Protein AF-R0MBX3-F1 (afdb_monomer_lite)

Foldseek 3Di:
DDPCPDDPPPCPVPDDPDDPDQPDDLVVLVVVQVVPVVNPDDDSCVSVVVSVVVVVVVVVLVVQLVVQCVVVVHDDRDPVSNVVSD

R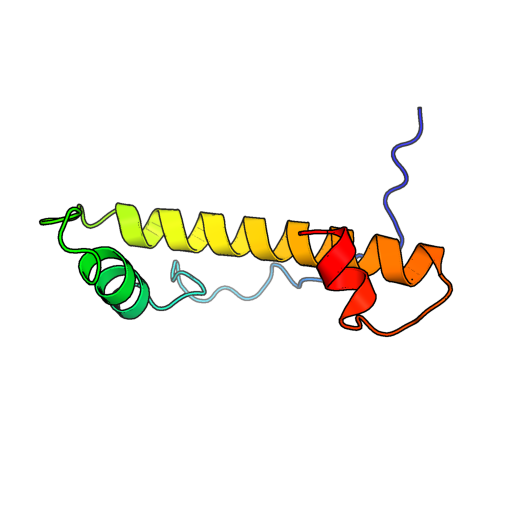adius of gyration: 17.22 Å; chains: 1; bounding box: 43×31×39 Å

Sequence (86 aa):
MSVNKFPFTLKYNVNKKKSKSSVFPVSRLKKILQSNESVGKIGASVPVVASKSIELFLKEFVDKCFEEVKNKGGKKIQNEHIKKVV

Structure (mmCIF, N/CA/C/O backbone):
data_AF-R0MBX3-F1
#
_entry.id   AF-R0MBX3-F1
#
loop_
_atom_site.group_PDB
_atom_site.id
_atom_site.type_symbol
_atom_site.label_atom_id
_atom_site.label_alt_id
_atom_site.label_comp_id
_atom_site.label_asym_id
_atom_site.label_entity_id
_atom_site.label_seq_id
_atom_site.pdbx_PDB_ins_code
_atom_site.Cartn_x
_atom_site.Cartn_y
_atom_site.Cartn_z
_atom_site.occupancy
_atom_site.B_iso_or_equiv
_atom_site.auth_seq_id
_atom_site.auth_comp_id
_atom_site.auth_asym_id
_atom_site.auth_atom_id
_atom_site.pdbx_PDB_model_num
ATOM 1 N N . MET A 1 1 ? -18.655 -23.959 8.923 1.00 34.66 1 MET A N 1
ATOM 2 C CA . MET A 1 1 ? -17.904 -22.787 9.428 1.00 34.66 1 MET A CA 1
ATOM 3 C C . MET A 1 1 ? -18.291 -21.577 8.595 1.00 34.66 1 MET A C 1
ATOM 5 O O . MET A 1 1 ? -17.954 -21.522 7.421 1.00 34.66 1 MET A O 1
ATOM 9 N N . SER A 1 2 ? -19.105 -20.686 9.161 1.00 31.27 2 SER A N 1
ATOM 10 C CA . SER A 1 2 ? -19.645 -19.523 8.454 1.00 31.27 2 SER A CA 1
ATOM 11 C C . SER A 1 2 ? -18.579 -18.430 8.389 1.00 31.27 2 SER A C 1
ATOM 13 O O . SER A 1 2 ? -18.221 -17.852 9.413 1.00 31.27 2 SER A O 1
ATOM 15 N N . VAL A 1 3 ? -18.037 -18.173 7.198 1.00 43.34 3 VAL A N 1
ATOM 16 C CA . VAL A 1 3 ? -17.230 -16.976 6.942 1.00 43.34 3 VAL A CA 1
ATOM 17 C C . VAL A 1 3 ? -18.159 -15.770 7.045 1.00 43.34 3 VAL A C 1
ATOM 19 O O . VAL A 1 3 ? -18.940 -15.494 6.137 1.00 43.34 3 VAL A O 1
ATOM 22 N N . ASN A 1 4 ? -18.124 -15.085 8.188 1.00 37.16 4 ASN A N 1
ATOM 23 C CA . ASN A 1 4 ? -18.878 -13.858 8.419 1.00 37.16 4 ASN A CA 1
ATOM 24 C C . ASN A 1 4 ? -18.466 -12.802 7.386 1.00 37.16 4 ASN A C 1
ATOM 26 O O . ASN A 1 4 ? -17.486 -12.078 7.547 1.00 37.16 4 ASN A O 1
ATOM 30 N N . LYS A 1 5 ? -19.236 -12.720 6.302 1.00 48.78 5 LYS A N 1
ATOM 31 C CA . LYS A 1 5 ? -19.155 -11.661 5.304 1.00 48.78 5 LYS A CA 1
ATOM 32 C C . LYS A 1 5 ? -19.782 -10.414 5.927 1.00 48.78 5 LYS A C 1
ATOM 34 O O . LYS A 1 5 ? -20.998 -10.264 5.954 1.00 48.78 5 LYS A O 1
ATOM 39 N N . PHE A 1 6 ? -18.943 -9.586 6.545 1.00 49.25 6 PHE A N 1
ATOM 40 C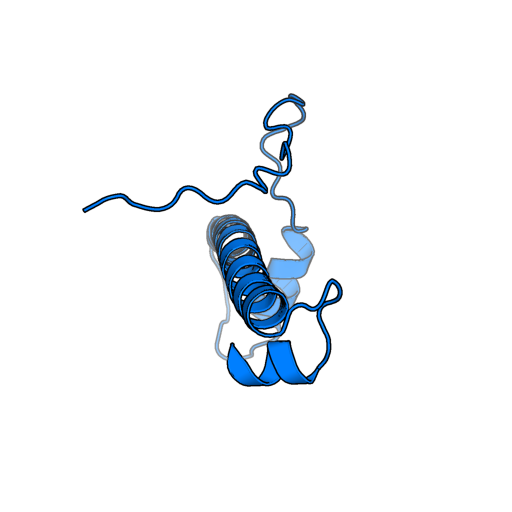 CA . PHE A 1 6 ? -19.364 -8.434 7.339 1.00 49.25 6 PHE A CA 1
ATOM 41 C C . PHE A 1 6 ? -20.110 -7.353 6.519 1.00 49.25 6 PHE A C 1
ATOM 43 O O . PHE A 1 6 ? -19.875 -7.202 5.320 1.00 49.25 6 PHE A O 1
ATOM 50 N N . PRO A 1 7 ? -20.990 -6.562 7.174 1.00 43.72 7 PRO A N 1
ATOM 51 C CA . PRO A 1 7 ? -22.032 -5.745 6.534 1.00 43.72 7 PRO A CA 1
ATOM 52 C C . PRO A 1 7 ? -21.553 -4.445 5.869 1.00 43.72 7 PRO A C 1
ATOM 54 O O . PRO A 1 7 ? -22.360 -3.739 5.271 1.00 43.72 7 PRO A O 1
ATOM 57 N N . PHE A 1 8 ? -20.258 -4.123 5.919 1.00 49.06 8 PHE A N 1
ATOM 58 C CA . PHE A 1 8 ? -19.678 -3.040 5.122 1.00 49.06 8 PHE A CA 1
ATOM 59 C C . PHE A 1 8 ? -19.087 -3.601 3.829 1.00 49.06 8 PHE A C 1
ATOM 61 O O . PHE A 1 8 ? -17.916 -3.420 3.509 1.00 49.06 8 PHE A O 1
ATOM 68 N N . THR A 1 9 ? -19.947 -4.180 2.989 1.00 48.03 9 THR A N 1
ATOM 69 C CA . THR A 1 9 ? -19.796 -3.891 1.566 1.00 48.03 9 THR A CA 1
ATOM 70 C C . THR A 1 9 ? -20.109 -2.405 1.419 1.00 48.03 9 THR A C 1
ATOM 72 O O . THR A 1 9 ? -21.222 -2.027 1.045 1.00 48.03 9 THR A O 1
ATOM 75 N N . LEU A 1 10 ? -19.135 -1.525 1.703 1.00 42.25 10 LEU A N 1
ATOM 76 C CA . LEU A 1 10 ? -19.065 -0.301 0.916 1.00 42.25 10 LEU A CA 1
ATOM 77 C C . LEU A 1 10 ? -19.280 -0.801 -0.505 1.00 42.25 10 LEU A C 1
ATOM 79 O O . LEU A 1 10 ? -18.557 -1.697 -0.955 1.00 42.25 10 LEU A O 1
ATOM 83 N N . LYS A 1 11 ? -20.346 -0.330 -1.158 1.00 39.66 11 LYS A N 1
ATOM 84 C CA . LYS A 1 11 ? -20.469 -0.434 -2.603 1.00 39.66 11 LYS A CA 1
ATOM 85 C C . LYS A 1 11 ? -19.251 0.307 -3.142 1.00 39.66 11 LYS A C 1
ATOM 87 O O . LYS A 1 11 ? -19.341 1.467 -3.525 1.00 39.66 11 LYS A O 1
ATOM 92 N N . TYR A 1 12 ? -18.091 -0.346 -3.119 1.00 43.41 12 TYR A N 1
ATOM 93 C CA . TYR A 1 12 ? -16.998 -0.054 -3.999 1.00 43.41 12 TYR A CA 1
ATOM 94 C C . TYR A 1 12 ? -17.633 -0.329 -5.342 1.00 43.41 12 TYR A C 1
ATOM 96 O O . TYR A 1 12 ? -17.841 -1.478 -5.729 1.00 43.41 12 TYR A O 1
ATOM 104 N N . ASN A 1 13 ? -18.176 0.731 -5.927 1.00 43.28 13 ASN A N 1
ATOM 105 C CA . ASN A 1 13 ? -18.909 0.645 -7.158 1.00 43.28 13 ASN A CA 1
ATOM 106 C C . ASN A 1 13 ? -17.870 0.249 -8.204 1.00 43.28 13 ASN A C 1
ATOM 108 O O . ASN A 1 13 ? -17.187 1.105 -8.761 1.00 43.28 13 ASN A O 1
ATOM 112 N N . VAL A 1 14 ? -17.727 -1.058 -8.444 1.00 51.72 14 VAL A N 1
ATOM 113 C CA . VAL A 1 14 ? -16.949 -1.637 -9.547 1.00 51.72 14 VAL A CA 1
ATOM 114 C C . VAL A 1 14 ? -17.710 -1.386 -10.857 1.00 51.72 14 VAL A C 1
ATOM 116 O O . VAL A 1 14 ? -17.925 -2.280 -11.661 1.00 51.72 14 VAL A O 1
ATOM 119 N N . ASN A 1 15 ? -18.207 -0.167 -11.060 1.00 54.16 15 ASN A N 1
ATOM 120 C CA . ASN A 1 15 ? -18.840 0.264 -12.291 1.00 54.16 15 ASN A CA 1
ATOM 121 C C . ASN A 1 15 ? -18.667 1.772 -12.476 1.00 54.16 15 ASN A C 1
ATOM 123 O O . ASN A 1 15 ? -19.574 2.584 -12.300 1.00 54.16 15 ASN A O 1
ATOM 127 N N . LYS A 1 16 ? -17.476 2.135 -12.958 1.00 45.81 16 LYS A N 1
ATOM 128 C CA . LYS A 1 16 ? -17.372 3.156 -14.000 1.00 45.81 16 LYS A CA 1
ATOM 129 C C . LYS A 1 16 ? -16.262 2.754 -14.965 1.00 45.81 16 LYS A C 1
ATOM 131 O O . LYS A 1 16 ? -15.084 2.869 -14.651 1.00 45.81 16 LYS A O 1
ATOM 136 N N . LYS A 1 17 ? -16.656 2.255 -16.143 1.00 51.66 17 LYS A N 1
ATOM 137 C CA . LYS A 1 17 ? -15.797 2.118 -17.329 1.00 51.66 17 LYS A CA 1
ATOM 138 C C . LYS A 1 17 ? -15.013 3.426 -17.542 1.00 51.66 17 LYS A C 1
ATOM 140 O O . LYS A 1 17 ? -15.572 4.365 -18.095 1.00 51.66 17 LYS A O 1
ATOM 145 N N . LYS A 1 18 ? -13.750 3.504 -17.113 1.00 47.31 18 LYS A N 1
ATOM 146 C CA . LYS A 1 18 ? -12.778 4.535 -17.520 1.00 47.31 18 LYS A CA 1
ATOM 147 C C . LYS A 1 18 ? -11.364 3.959 -17.406 1.00 47.31 18 LYS A C 1
ATOM 149 O O . LYS A 1 18 ? -10.843 3.852 -16.308 1.00 47.31 18 LYS A O 1
ATOM 154 N N . SER A 1 19 ? -10.842 3.575 -18.577 1.00 44.66 19 SER A N 1
ATOM 155 C CA . SER A 1 19 ? -9.475 3.159 -18.939 1.00 44.66 19 SER A CA 1
ATOM 156 C C . SER A 1 19 ? -8.768 2.114 -18.069 1.00 44.66 19 SER A C 1
ATOM 158 O O . SER A 1 19 ? -8.869 2.073 -16.856 1.00 44.66 19 SER A O 1
ATOM 160 N N . LYS A 1 20 ? -7.956 1.276 -18.714 1.00 56.00 20 LYS A N 1
ATOM 161 C CA . LYS A 1 20 ? -7.002 0.334 -18.102 1.00 56.00 20 LYS A CA 1
ATOM 162 C C . LYS A 1 20 ? -5.857 1.064 -17.359 1.00 56.00 20 LYS A C 1
ATOM 164 O O . LYS A 1 20 ? -4.691 0.730 -17.532 1.00 56.00 20 LYS A O 1
ATOM 169 N N . SER A 1 21 ? -6.164 2.120 -16.609 1.00 59.34 21 SER A N 1
ATOM 170 C CA . SER A 1 21 ? -5.213 2.995 -15.933 1.00 59.34 21 SER A CA 1
ATOM 171 C C . SER A 1 21 ? -5.189 2.676 -14.445 1.00 59.34 21 SER A C 1
ATOM 173 O O . SER A 1 21 ? -6.187 2.817 -13.747 1.00 59.34 21 SER A O 1
ATOM 175 N N . SER A 1 22 ? -4.021 2.240 -13.993 1.00 65.69 22 SER A N 1
ATOM 176 C CA . SER A 1 22 ? -3.629 2.093 -12.595 1.00 65.69 22 SER A CA 1
ATOM 177 C C . SER A 1 22 ? -4.077 3.284 -11.722 1.00 65.69 22 SER A C 1
ATOM 179 O O . SER A 1 22 ? -3.891 4.432 -12.123 1.00 65.69 22 SER A O 1
ATOM 181 N N . VAL A 1 23 ? -4.609 3.011 -10.520 1.00 77.56 23 VAL A N 1
ATOM 182 C CA . VAL A 1 23 ? -5.044 4.033 -9.538 1.00 77.56 23 VAL A CA 1
ATOM 183 C C . VAL A 1 23 ? -3.877 4.933 -9.114 1.00 77.56 23 VAL A C 1
ATOM 185 O O . VAL A 1 23 ? -4.058 6.125 -8.872 1.00 77.56 23 VAL A O 1
ATOM 188 N N . PHE A 1 24 ? -2.661 4.383 -9.088 1.00 83.69 24 PHE A N 1
ATOM 189 C CA . PHE A 1 24 ? -1.438 5.130 -8.814 1.00 83.69 24 PHE A CA 1
ATOM 190 C C . PHE A 1 24 ? -0.771 5.645 -10.102 1.00 83.69 24 PHE A C 1
ATOM 192 O O . PHE A 1 24 ? -0.705 4.926 -11.106 1.00 83.69 24 PHE A O 1
ATOM 199 N N . PRO A 1 25 ? -0.194 6.859 -10.105 1.00 90.00 25 PRO A N 1
ATOM 200 C CA . PRO A 1 25 ? 0.574 7.341 -11.246 1.00 90.00 25 PRO A CA 1
ATOM 201 C C . PRO A 1 25 ? 1.836 6.496 -11.466 1.00 90.00 25 PRO A C 1
ATOM 203 O O . PRO A 1 25 ? 2.770 6.515 -10.662 1.00 90.00 25 PRO A O 1
ATOM 206 N N . VAL A 1 26 ? 1.900 5.800 -12.603 1.00 88.50 26 VAL A N 1
ATOM 207 C CA . VAL A 1 26 ? 3.026 4.922 -12.983 1.00 88.50 26 VAL A CA 1
ATOM 208 C C . VAL A 1 26 ? 4.360 5.681 -12.977 1.00 88.50 26 VAL A C 1
ATOM 210 O O . VAL A 1 26 ? 5.377 5.159 -12.526 1.00 88.50 26 VAL A O 1
ATOM 213 N N . SER A 1 27 ? 4.361 6.948 -13.405 1.00 90.38 27 SER A N 1
ATOM 214 C CA . SER A 1 27 ? 5.548 7.813 -13.396 1.00 90.38 27 SER A CA 1
ATOM 215 C C . SER A 1 27 ? 6.072 8.103 -11.987 1.00 90.38 27 SER A C 1
ATOM 217 O O . SER A 1 27 ? 7.282 8.206 -11.790 1.00 90.38 27 SER A O 1
ATOM 219 N N . ARG A 1 28 ? 5.185 8.213 -10.990 1.00 93.06 28 ARG A N 1
ATOM 220 C CA . ARG A 1 28 ? 5.568 8.428 -9.588 1.00 93.06 28 ARG A CA 1
ATOM 221 C C . ARG A 1 28 ? 6.119 7.151 -8.974 1.00 93.06 28 ARG A C 1
ATOM 223 O O . ARG A 1 28 ? 7.165 7.222 -8.339 1.00 93.06 28 ARG A O 1
ATOM 230 N N . LEU A 1 29 ? 5.491 6.006 -9.246 1.00 92.50 29 LEU A N 1
ATOM 231 C CA . LEU A 1 29 ? 6.008 4.701 -8.827 1.00 92.50 29 LEU A CA 1
ATOM 232 C C . LEU A 1 29 ? 7.392 4.439 -9.414 1.00 92.50 29 LEU A C 1
ATOM 234 O O . LEU A 1 29 ? 8.299 4.077 -8.679 1.00 92.50 29 LEU A O 1
ATOM 238 N N . LYS A 1 30 ? 7.593 4.716 -10.708 1.00 92.12 30 LYS A N 1
ATOM 239 C CA . LYS A 1 30 ? 8.911 4.603 -11.341 1.00 92.12 30 LYS A CA 1
ATOM 240 C C . LYS A 1 30 ? 9.960 5.473 -10.637 1.00 92.12 30 LYS A C 1
ATOM 242 O O . LYS A 1 30 ? 11.034 4.970 -10.341 1.00 92.12 30 LYS A O 1
ATOM 247 N N . LYS A 1 31 ? 9.650 6.739 -10.325 1.00 93.19 31 LYS A N 1
ATOM 248 C CA . LYS A 1 31 ? 10.575 7.637 -9.604 1.00 93.19 31 LYS A CA 1
ATOM 249 C C . LYS A 1 31 ? 10.934 7.122 -8.205 1.00 93.19 31 LYS A C 1
ATOM 251 O O . LYS A 1 31 ? 12.090 7.215 -7.829 1.00 93.19 31 LYS A O 1
ATOM 256 N N . ILE A 1 32 ? 9.964 6.588 -7.460 1.00 93.56 32 ILE A N 1
ATOM 257 C CA . ILE A 1 32 ? 10.184 6.019 -6.117 1.00 93.56 32 ILE A CA 1
ATOM 258 C C . ILE A 1 32 ? 10.998 4.723 -6.197 1.00 93.56 32 ILE A C 1
ATOM 260 O O . ILE A 1 32 ? 11.902 4.505 -5.404 1.00 93.56 32 ILE A O 1
ATOM 264 N N . LEU A 1 33 ? 10.711 3.862 -7.172 1.00 92.25 33 LEU A N 1
ATOM 265 C CA . LEU A 1 33 ? 11.477 2.633 -7.359 1.00 92.25 33 LEU A CA 1
ATOM 266 C C . LEU A 1 33 ? 12.929 2.935 -7.772 1.00 92.25 33 LEU A C 1
ATOM 268 O O . LEU A 1 33 ? 13.845 2.278 -7.298 1.00 92.25 33 LEU A O 1
ATOM 272 N N . GLN A 1 34 ? 13.143 3.945 -8.623 1.00 91.50 34 GLN A N 1
ATOM 273 C CA . GLN A 1 34 ? 14.474 4.351 -9.092 1.00 91.50 34 GLN A CA 1
ATOM 274 C C . GLN A 1 34 ? 15.226 5.289 -8.140 1.00 91.50 34 GLN A C 1
ATOM 276 O O . GLN A 1 34 ? 16.398 5.551 -8.380 1.00 91.50 34 GLN A O 1
ATOM 281 N N . SER A 1 35 ? 14.596 5.804 -7.078 1.00 92.38 35 SER A N 1
ATOM 282 C CA . SER A 1 35 ? 15.327 6.568 -6.058 1.00 92.38 35 SER A CA 1
ATOM 283 C C . SER A 1 35 ? 16.212 5.676 -5.191 1.00 92.38 35 SER A C 1
ATOM 285 O O . SER A 1 35 ? 17.035 6.184 -4.440 1.00 92.38 35 SER A O 1
ATOM 287 N N . ASN A 1 36 ? 16.032 4.356 -5.261 1.00 90.81 36 ASN A N 1
ATOM 288 C CA . ASN A 1 36 ? 16.926 3.407 -4.628 1.00 90.81 36 ASN A CA 1
ATOM 289 C C . ASN A 1 36 ? 18.098 3.094 -5.572 1.00 90.81 36 ASN A C 1
ATOM 291 O O . ASN A 1 36 ? 17.898 2.518 -6.643 1.00 90.81 36 ASN A O 1
ATOM 295 N N . GLU A 1 37 ? 19.315 3.463 -5.162 1.00 88.38 37 GLU A N 1
ATOM 296 C CA . GLU A 1 37 ? 20.527 3.347 -5.988 1.00 88.38 37 GLU A CA 1
ATOM 297 C C . GLU A 1 37 ? 20.803 1.907 -6.450 1.00 88.38 37 GLU A C 1
ATOM 299 O O . GLU A 1 37 ? 21.296 1.700 -7.557 1.00 88.38 37 GLU A O 1
ATOM 304 N N . SER A 1 38 ? 20.409 0.903 -5.658 1.00 89.12 38 SER A N 1
ATOM 305 C CA . SER A 1 38 ? 20.630 -0.512 -5.990 1.00 89.12 38 SER A CA 1
ATOM 306 C C . SER A 1 38 ? 19.685 -1.071 -7.063 1.00 89.12 38 SER A C 1
ATOM 308 O O . SER A 1 38 ? 19.958 -2.124 -7.634 1.00 89.12 38 SER A O 1
ATOM 310 N N . VAL A 1 39 ? 18.580 -0.383 -7.372 1.00 86.00 39 VAL A N 1
ATOM 311 C CA . VAL A 1 39 ? 17.531 -0.901 -8.269 1.00 86.00 39 VAL A CA 1
ATOM 312 C C . VAL A 1 39 ? 17.877 -0.720 -9.755 1.00 86.00 39 VAL A C 1
ATOM 314 O O . VAL A 1 39 ? 17.426 -1.497 -10.597 1.00 86.00 39 VAL A O 1
ATOM 317 N N . GLY A 1 40 ? 18.684 0.284 -10.110 1.00 85.44 40 GLY A N 1
ATOM 318 C CA . GLY A 1 40 ? 19.142 0.499 -11.487 1.00 85.44 40 GLY A CA 1
ATOM 319 C C . GLY A 1 40 ? 18.011 0.659 -12.524 1.00 85.44 40 GLY A C 1
ATOM 320 O O . GLY A 1 40 ? 17.129 1.519 -12.408 1.00 85.44 40 GLY A O 1
ATOM 321 N N . LYS A 1 41 ? 18.055 -0.132 -13.609 1.00 89.75 41 LYS A N 1
ATOM 322 C CA . LYS A 1 41 ? 17.056 -0.099 -14.696 1.00 89.75 41 LYS A CA 1
ATOM 323 C C . LYS A 1 41 ? 15.884 -1.030 -14.385 1.00 89.75 41 LYS A C 1
ATOM 325 O O . LYS A 1 41 ? 16.072 -2.205 -14.104 1.00 89.75 41 LYS A O 1
ATOM 330 N N . ILE A 1 42 ? 14.665 -0.516 -14.537 1.00 89.56 42 ILE A N 1
ATOM 331 C CA . ILE A 1 42 ? 13.430 -1.237 -14.204 1.00 89.56 42 ILE A CA 1
ATOM 332 C C . ILE A 1 42 ? 12.613 -1.498 -15.469 1.00 89.56 42 ILE A C 1
ATOM 334 O O . ILE A 1 42 ? 12.439 -0.599 -16.297 1.00 89.56 42 ILE A O 1
ATOM 338 N N . GLY A 1 43 ? 12.069 -2.711 -15.597 1.00 91.69 43 GLY A N 1
ATOM 339 C CA . GLY A 1 43 ? 11.139 -3.068 -16.667 1.00 91.69 43 GLY A CA 1
ATOM 340 C C . GLY A 1 43 ? 9.831 -2.269 -16.608 1.00 91.69 43 GLY A C 1
ATOM 341 O O . GLY A 1 43 ? 9.329 -1.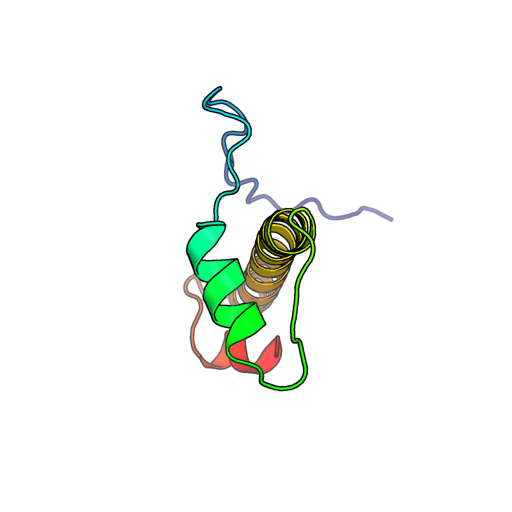942 -15.534 1.00 91.69 43 GLY A O 1
ATOM 342 N N . ALA A 1 44 ? 9.238 -1.980 -17.769 1.00 87.75 44 ALA A N 1
ATOM 343 C CA . ALA A 1 44 ? 8.021 -1.165 -17.865 1.00 87.75 44 ALA A CA 1
ATOM 344 C C . ALA A 1 44 ? 6.795 -1.780 -17.154 1.00 87.75 44 ALA A C 1
ATOM 346 O O . ALA A 1 44 ? 5.890 -1.050 -16.754 1.00 87.75 44 ALA A O 1
ATOM 347 N N . SER A 1 45 ? 6.773 -3.104 -16.964 1.00 90.69 45 SER A N 1
ATOM 348 C CA . SER A 1 45 ? 5.702 -3.832 -16.272 1.00 90.69 45 SER A CA 1
ATOM 349 C C . SER A 1 45 ? 5.747 -3.691 -14.748 1.00 90.69 45 SER A C 1
ATOM 351 O O . SER A 1 45 ? 4.700 -3.736 -14.105 1.00 90.69 45 SER A O 1
ATOM 353 N N . VAL A 1 46 ? 6.927 -3.480 -14.156 1.00 92.94 46 VAL A N 1
ATOM 354 C CA . VAL A 1 46 ? 7.109 -3.506 -12.694 1.00 92.94 46 VAL A CA 1
ATOM 355 C C .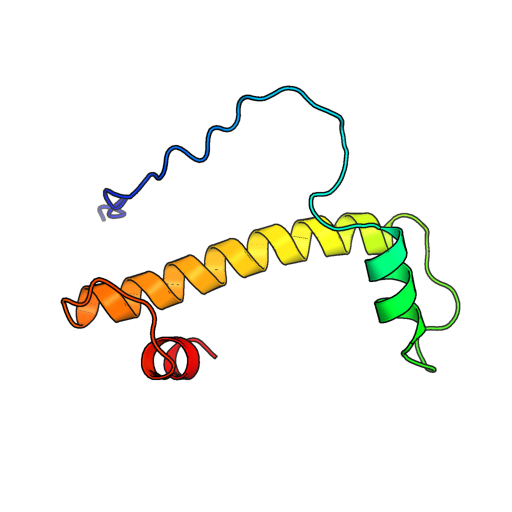 VAL A 1 46 ? 6.293 -2.415 -11.991 1.00 92.94 46 VAL A C 1
ATOM 357 O O . VAL A 1 46 ? 5.542 -2.754 -11.077 1.00 92.94 46 VAL A O 1
ATOM 360 N N . PRO A 1 47 ? 6.322 -1.132 -12.412 1.00 91.56 47 PRO A N 1
ATOM 361 C CA . PRO A 1 47 ? 5.521 -0.104 -11.748 1.00 91.56 47 PRO A CA 1
ATOM 362 C C . PRO A 1 47 ? 4.008 -0.328 -11.915 1.00 91.56 47 PRO A C 1
ATOM 364 O O . PRO A 1 47 ? 3.225 0.068 -11.056 1.00 91.56 47 PRO A O 1
ATOM 367 N N . VAL A 1 48 ? 3.584 -0.979 -13.005 1.00 89.75 48 VAL A N 1
ATOM 368 C CA . VAL A 1 48 ? 2.169 -1.298 -13.260 1.00 89.75 48 VAL A CA 1
ATOM 369 C C . VAL A 1 48 ? 1.679 -2.383 -12.302 1.00 89.75 48 VAL A C 1
ATOM 371 O O . VAL A 1 48 ? 0.613 -2.236 -11.707 1.00 89.75 48 VAL A O 1
ATOM 374 N N . VAL A 1 49 ? 2.468 -3.443 -12.110 1.00 90.50 49 VAL A N 1
ATOM 375 C CA . VAL A 1 49 ? 2.152 -4.515 -11.153 1.00 90.50 49 VAL A CA 1
ATOM 376 C C . VAL A 1 49 ? 2.204 -3.987 -9.722 1.00 90.50 49 VAL A C 1
ATOM 378 O O . VAL A 1 49 ? 1.253 -4.187 -8.972 1.00 90.50 49 VAL A O 1
ATOM 381 N N . ALA A 1 50 ? 3.255 -3.240 -9.370 1.00 91.50 50 ALA A N 1
ATOM 382 C CA . ALA A 1 50 ? 3.401 -2.634 -8.049 1.00 91.50 50 ALA A CA 1
ATOM 383 C C . ALA A 1 50 ? 2.193 -1.762 -7.684 1.00 91.50 50 ALA A C 1
ATOM 385 O O . ALA A 1 50 ? 1.704 -1.837 -6.562 1.00 91.50 50 ALA A O 1
ATOM 386 N N . SER A 1 51 ? 1.658 -0.997 -8.638 1.00 90.75 51 SER A N 1
ATOM 387 C CA . SER A 1 51 ? 0.432 -0.234 -8.418 1.00 90.75 51 SER A CA 1
ATOM 388 C C . SER A 1 51 ? -0.737 -1.107 -7.966 1.00 90.75 51 SER A C 1
ATOM 390 O O . SER A 1 51 ? -1.406 -0.793 -6.979 1.00 90.75 51 SER A O 1
ATOM 392 N N . LYS A 1 52 ? -0.974 -2.223 -8.667 1.00 87.75 52 LYS A N 1
ATOM 393 C CA . LYS A 1 52 ? -2.088 -3.106 -8.328 1.00 87.75 52 LYS A CA 1
ATOM 394 C C . LYS A 1 52 ? -1.861 -3.811 -6.992 1.00 87.75 52 LYS A C 1
ATOM 396 O O . LYS A 1 52 ? -2.805 -3.947 -6.219 1.00 87.75 52 LYS A O 1
ATOM 401 N N . SER A 1 53 ? -0.624 -4.200 -6.695 1.00 91.06 53 SER A N 1
ATOM 402 C CA . SER A 1 53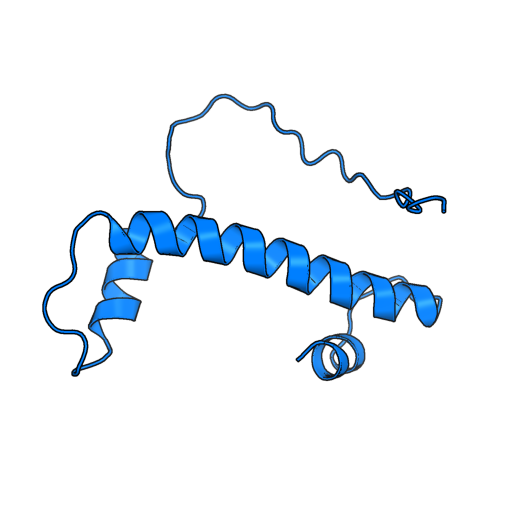 ? -0.259 -4.779 -5.400 1.00 91.06 53 SER A CA 1
ATOM 403 C C . SER A 1 53 ? -0.479 -3.794 -4.250 1.00 91.06 53 SER A C 1
ATOM 405 O O . SER A 1 53 ? -1.033 -4.183 -3.229 1.00 91.06 53 SER A O 1
ATOM 407 N N . ILE A 1 54 ? -0.123 -2.515 -4.421 1.00 91.44 54 ILE A N 1
ATOM 408 C CA . ILE A 1 54 ? -0.348 -1.471 -3.407 1.00 91.44 54 ILE A CA 1
ATOM 409 C C . ILE A 1 54 ? -1.846 -1.224 -3.199 1.00 91.44 54 ILE A C 1
ATOM 411 O O . ILE A 1 54 ? -2.283 -1.029 -2.070 1.00 91.44 54 ILE A O 1
ATOM 415 N N . GLU A 1 55 ? -2.651 -1.264 -4.262 1.00 86.94 55 GLU A N 1
ATOM 416 C CA . GLU A 1 55 ? -4.109 -1.147 -4.153 1.00 86.94 55 GLU A CA 1
ATOM 417 C C . GLU A 1 55 ? -4.704 -2.276 -3.295 1.00 86.94 55 GLU A C 1
ATOM 419 O O . GLU A 1 55 ? -5.505 -2.016 -2.396 1.00 86.94 55 GLU A O 1
ATOM 424 N N . LEU A 1 56 ? -4.286 -3.522 -3.546 1.00 88.25 56 LEU A N 1
ATOM 425 C CA . LEU A 1 56 ? -4.725 -4.683 -2.768 1.00 88.25 56 LEU A CA 1
ATOM 426 C C . LEU A 1 56 ? -4.219 -4.620 -1.322 1.00 88.25 56 LEU A C 1
ATOM 428 O O . LEU A 1 56 ? -4.996 -4.854 -0.399 1.00 88.25 56 LEU A O 1
ATOM 432 N N . PHE A 1 57 ? -2.958 -4.231 -1.128 1.00 92.19 57 PHE A N 1
ATOM 433 C CA . PHE A 1 57 ? -2.359 -4.061 0.192 1.00 92.19 57 PHE A CA 1
ATOM 434 C C . PHE A 1 57 ? -3.104 -3.019 1.030 1.00 92.19 57 PHE A C 1
ATOM 436 O O . PHE A 1 57 ? -3.474 -3.300 2.164 1.00 92.19 57 PHE A O 1
ATOM 443 N N . LEU A 1 58 ? -3.373 -1.828 0.481 1.00 91.12 58 LEU A N 1
ATOM 444 C CA . LEU A 1 58 ? -4.070 -0.769 1.218 1.00 91.12 58 LEU A CA 1
ATOM 445 C C . LEU A 1 58 ? -5.496 -1.163 1.580 1.00 91.12 58 LEU A C 1
ATOM 447 O O . LEU A 1 58 ? -5.973 -0.793 2.649 1.00 91.12 58 LEU A O 1
ATOM 451 N N . LYS A 1 59 ? -6.170 -1.916 0.707 1.00 88.75 59 LYS A N 1
ATOM 452 C CA . LYS A 1 59 ? -7.488 -2.461 1.014 1.00 88.75 59 LYS A CA 1
ATOM 453 C C . LYS A 1 59 ? -7.421 -3.384 2.229 1.00 88.75 59 LYS A C 1
ATOM 455 O O . LYS A 1 59 ? -8.106 -3.130 3.211 1.00 88.75 59 LYS A O 1
ATOM 460 N N . GLU A 1 60 ? -6.554 -4.392 2.185 1.00 91.19 60 GLU A N 1
ATOM 461 C CA . GLU A 1 60 ? -6.405 -5.348 3.286 1.00 91.19 60 GLU A CA 1
ATOM 462 C C . GLU A 1 60 ? -5.953 -4.667 4.589 1.00 91.19 60 GLU A C 1
ATOM 464 O O . GLU A 1 60 ? -6.456 -4.971 5.670 1.00 91.19 60 GLU A O 1
ATOM 469 N N . PHE A 1 61 ? -5.037 -3.704 4.491 1.00 93.06 61 PHE A N 1
ATOM 470 C CA . PHE A 1 61 ? -4.534 -2.948 5.632 1.00 93.06 61 PHE A CA 1
ATOM 471 C C . PHE A 1 61 ? -5.631 -2.123 6.317 1.00 93.06 61 PHE A C 1
ATOM 473 O O . PHE A 1 61 ? -5.761 -2.143 7.544 1.00 93.06 61 PHE A O 1
ATOM 480 N N . VAL A 1 62 ? -6.440 -1.403 5.534 1.00 91.56 62 VAL A N 1
ATOM 481 C CA . VAL A 1 62 ? -7.557 -0.608 6.062 1.00 91.56 62 VAL A CA 1
ATOM 482 C C . VAL A 1 62 ? -8.643 -1.511 6.640 1.00 91.56 62 VAL A C 1
ATOM 484 O O . VAL A 1 62 ? -9.175 -1.186 7.702 1.00 91.56 62 VAL A O 1
ATOM 487 N N . ASP A 1 63 ? -8.930 -2.647 5.999 1.00 90.94 63 ASP A N 1
ATOM 488 C CA . ASP A 1 63 ? -9.900 -3.628 6.493 1.00 90.94 63 ASP A CA 1
ATOM 489 C C . ASP A 1 63 ? -9.494 -4.136 7.891 1.00 90.94 63 ASP A C 1
ATOM 491 O O . ASP A 1 63 ? -10.290 -4.061 8.829 1.00 90.94 63 ASP A O 1
ATOM 495 N N . LYS A 1 64 ? -8.222 -4.513 8.084 1.00 92.00 64 LYS A N 1
ATOM 496 C CA . LYS A 1 64 ? -7.674 -4.910 9.397 1.00 92.00 64 LYS A CA 1
ATOM 497 C C . LYS A 1 64 ? -7.738 -3.789 10.441 1.00 92.00 64 LYS A C 1
ATOM 499 O O . LYS A 1 64 ? -8.130 -4.020 11.583 1.00 92.00 64 LYS A O 1
ATOM 504 N N . CYS A 1 65 ? -7.406 -2.551 10.063 1.00 92.50 65 CYS A N 1
ATOM 505 C CA . CYS A 1 65 ? -7.522 -1.406 10.977 1.00 92.50 65 CYS A CA 1
ATOM 506 C C . CYS A 1 65 ? -8.975 -1.169 11.406 1.00 92.50 65 CYS A C 1
ATOM 508 O O . CYS A 1 65 ? -9.240 -0.777 12.544 1.00 92.50 65 CYS A O 1
ATOM 510 N N . PHE A 1 66 ? -9.921 -1.384 10.494 1.00 92.00 66 PHE A N 1
ATOM 511 C CA . PHE A 1 66 ? -11.340 -1.230 10.772 1.00 92.00 66 PHE A CA 1
ATOM 512 C C . PHE A 1 66 ? -11.876 -2.333 11.691 1.00 92.00 66 PHE A C 1
ATOM 514 O O . PHE A 1 66 ? -12.694 -2.044 12.565 1.00 92.00 66 PHE A O 1
ATOM 521 N N . GLU A 1 67 ? -11.393 -3.569 11.554 1.00 91.31 67 GLU A N 1
ATOM 522 C CA . GLU A 1 67 ? -11.703 -4.657 12.489 1.00 91.31 67 GLU A CA 1
ATOM 523 C C . GLU A 1 67 ? -11.280 -4.302 13.922 1.00 91.31 67 GLU A C 1
ATOM 525 O O . GLU A 1 67 ? -12.095 -4.410 14.839 1.00 91.31 67 GLU A O 1
ATOM 530 N N . GLU A 1 68 ? -10.077 -3.751 14.112 1.00 92.50 68 GLU A N 1
ATOM 531 C CA . GLU A 1 68 ? -9.612 -3.279 15.425 1.00 92.50 68 GLU A CA 1
ATOM 532 C C . GLU A 1 68 ? -10.493 -2.164 16.011 1.00 92.50 68 GLU A C 1
ATOM 534 O O . GLU A 1 68 ? -10.822 -2.179 17.200 1.00 92.50 68 GLU A O 1
ATOM 539 N N . VAL A 1 69 ? -10.917 -1.206 15.179 1.00 93.38 69 VAL A N 1
ATOM 540 C CA . VAL A 1 69 ? -11.846 -0.138 15.587 1.00 93.38 69 VAL A CA 1
ATOM 541 C C . VAL A 1 69 ? -13.180 -0.727 16.037 1.00 93.38 69 VAL A C 1
ATOM 543 O O . VAL A 1 69 ? -13.719 -0.332 17.074 1.00 93.38 69 VAL A O 1
ATOM 546 N N . LYS A 1 70 ? -13.715 -1.675 15.264 1.00 90.38 70 LYS A N 1
ATOM 547 C CA . LYS A 1 70 ? -15.005 -2.309 15.533 1.00 90.38 70 LYS A CA 1
ATOM 548 C C . LYS A 1 70 ? -14.966 -3.146 16.810 1.00 90.38 70 LYS A C 1
ATOM 550 O O . LYS A 1 70 ? -15.908 -3.070 17.594 1.00 90.38 70 LYS A O 1
ATOM 555 N N . ASN A 1 71 ? -13.873 -3.871 17.050 1.00 89.44 71 ASN A N 1
ATOM 556 C CA . ASN A 1 71 ? -13.656 -4.647 18.274 1.00 89.44 71 ASN A CA 1
ATOM 557 C C . ASN A 1 71 ? -13.661 -3.757 19.528 1.00 89.44 71 ASN A C 1
ATOM 559 O O . ASN A 1 71 ? -14.128 -4.179 20.582 1.00 89.44 71 ASN A O 1
ATOM 563 N N . LYS A 1 72 ? -13.210 -2.503 19.405 1.00 87.94 72 LYS A N 1
ATOM 564 C CA . LYS A 1 72 ? -13.270 -1.488 20.469 1.00 87.94 72 LYS A CA 1
ATOM 565 C C . LYS A 1 72 ? -14.589 -0.695 20.517 1.00 87.94 72 LYS A C 1
ATOM 567 O O . LYS A 1 72 ? -14.706 0.231 21.313 1.00 87.94 72 LYS A O 1
ATOM 572 N N . GLY A 1 73 ? -15.570 -0.996 19.659 1.00 88.62 73 GLY A N 1
ATOM 573 C CA . GLY A 1 73 ? -16.833 -0.246 19.566 1.00 88.62 73 GLY A CA 1
ATOM 574 C C . GLY A 1 73 ? -16.689 1.173 18.993 1.00 88.62 73 GLY A C 1
ATOM 575 O O . GLY A 1 73 ? -17.606 1.989 19.096 1.00 88.62 73 GLY A O 1
ATOM 576 N N . GLY A 1 74 ? -15.539 1.489 18.392 1.00 89.06 74 GLY A N 1
ATOM 577 C CA . GLY A 1 74 ? -15.260 2.785 17.789 1.00 89.06 74 GLY A CA 1
ATOM 578 C C . GLY A 1 74 ? -15.879 2.944 16.398 1.00 89.06 74 GLY A C 1
ATOM 579 O O . GLY A 1 74 ? -16.346 1.997 15.770 1.00 89.06 74 GLY A O 1
ATOM 580 N N . LYS A 1 75 ? -15.853 4.179 15.885 1.00 88.06 75 LYS A N 1
ATOM 581 C CA . LYS A 1 75 ? -16.297 4.519 14.515 1.00 88.06 75 LYS A CA 1
ATOM 582 C C . LYS A 1 75 ? -15.212 5.197 13.672 1.00 88.06 75 LYS A C 1
ATOM 584 O O . LYS A 1 75 ? -15.456 5.535 12.518 1.00 88.06 75 LYS A O 1
ATOM 589 N N . LYS A 1 76 ? -14.032 5.446 14.252 1.00 90.12 76 LYS A N 1
ATOM 590 C CA . LYS A 1 76 ? -12.925 6.177 13.622 1.00 90.12 76 LYS A CA 1
ATOM 591 C C . LYS A 1 76 ? -11.618 5.413 13.810 1.00 90.12 76 LYS A C 1
ATOM 593 O O . LYS A 1 76 ? -11.297 5.018 14.928 1.00 90.12 76 LYS A O 1
ATOM 598 N N . ILE A 1 77 ? -10.855 5.264 12.728 1.00 91.62 77 ILE A N 1
ATOM 599 C CA . ILE A 1 77 ? -9.467 4.794 12.792 1.00 91.62 77 ILE A CA 1
ATOM 600 C C . ILE A 1 77 ? -8.634 5.882 13.482 1.00 91.62 77 ILE A C 1
ATOM 602 O O . ILE A 1 77 ? -8.817 7.074 13.247 1.00 91.62 77 ILE A O 1
ATOM 606 N N . GLN A 1 78 ? -7.748 5.456 14.373 1.00 91.88 78 GLN A N 1
ATOM 607 C CA . GLN A 1 78 ? -6.880 6.296 15.198 1.00 91.88 78 GLN A CA 1
ATOM 608 C C . GLN A 1 78 ? -5.493 5.654 15.204 1.00 91.88 78 GLN A C 1
ATOM 610 O O . GLN A 1 78 ? -5.361 4.480 14.849 1.00 91.88 78 GLN A O 1
ATOM 615 N N . ASN A 1 79 ? -4.475 6.397 15.642 1.00 93.12 79 ASN A N 1
ATOM 616 C CA . ASN A 1 79 ? -3.090 5.917 15.663 1.00 93.12 79 ASN A CA 1
ATOM 617 C C . ASN A 1 79 ? -2.920 4.579 16.394 1.00 93.12 79 ASN A C 1
ATOM 619 O O . ASN A 1 79 ? -2.114 3.756 15.977 1.00 93.12 79 ASN A O 1
ATOM 623 N N . GLU A 1 80 ? -3.689 4.338 17.455 1.00 92.25 80 GLU A N 1
ATOM 624 C CA . GLU A 1 80 ? -3.648 3.072 18.192 1.00 92.25 80 GLU A CA 1
ATOM 625 C C . GLU A 1 80 ? -4.035 1.862 17.338 1.00 92.25 80 GLU A C 1
ATOM 627 O O . GLU A 1 80 ? -3.442 0.801 17.483 1.00 92.25 80 GLU A O 1
ATOM 632 N N . HIS A 1 81 ? -5.022 2.009 16.451 1.00 90.62 81 HIS A N 1
ATOM 633 C CA . HIS A 1 81 ? -5.492 0.925 15.585 1.00 90.62 81 HIS A CA 1
ATOM 634 C C . HIS A 1 81 ? -4.451 0.602 14.511 1.00 90.62 81 HIS A C 1
ATOM 636 O O . HIS A 1 81 ? -4.181 -0.558 14.236 1.00 90.62 81 HIS A O 1
ATOM 642 N N . ILE A 1 82 ? -3.804 1.638 13.970 1.00 92.38 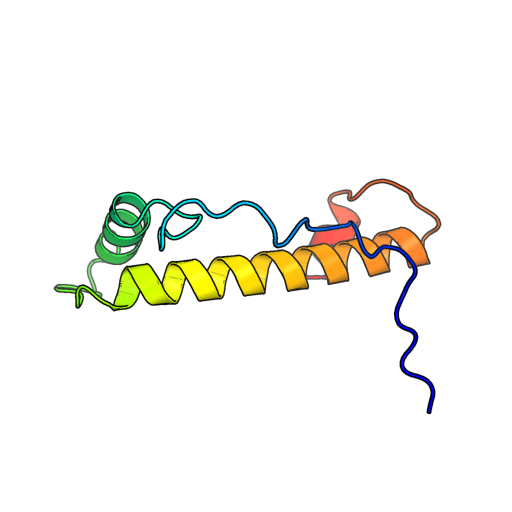82 ILE A N 1
ATOM 643 C CA . ILE A 1 82 ? -2.728 1.506 12.980 1.00 92.38 82 ILE A CA 1
ATOM 644 C C . ILE A 1 82 ? -1.530 0.775 13.596 1.00 92.38 82 ILE A C 1
ATOM 646 O O . ILE A 1 82 ? -1.038 -0.185 13.015 1.00 92.38 82 ILE A O 1
ATOM 650 N N . LYS A 1 83 ? -1.110 1.170 14.806 1.00 93.00 83 LYS A N 1
ATOM 651 C CA . LYS A 1 83 ? 0.008 0.543 15.536 1.00 93.00 83 LYS A CA 1
ATOM 652 C C . LYS A 1 83 ? -0.199 -0.934 15.876 1.00 93.00 83 LYS A C 1
ATOM 654 O O . LYS A 1 83 ? 0.764 -1.589 16.237 1.00 93.00 83 LYS A O 1
ATOM 659 N N . LYS A 1 84 ? -1.436 -1.428 15.851 1.00 90.25 84 LYS A N 1
ATOM 660 C CA . LYS A 1 84 ? -1.735 -2.843 16.096 1.00 90.25 84 LYS A CA 1
ATOM 661 C C . LYS A 1 84 ? -1.714 -3.700 14.834 1.00 90.25 84 LYS A C 1
ATOM 663 O O . LYS A 1 84 ? -1.611 -4.915 14.936 1.00 90.25 84 LYS A O 1
ATOM 668 N N . VAL A 1 85 ? -1.909 -3.078 13.674 1.00 88.94 85 VAL A N 1
ATOM 669 C CA . VAL A 1 85 ? -1.964 -3.765 12.376 1.00 88.94 85 VAL A CA 1
ATOM 670 C C . VAL A 1 85 ? -0.591 -3.792 11.699 1.00 88.94 85 VAL A C 1
ATOM 672 O O . VAL A 1 85 ? -0.348 -4.668 10.871 1.00 88.94 85 VAL A O 1
ATOM 675 N N . VAL A 1 86 ? 0.280 -2.835 12.043 1.00 85.25 86 VAL A N 1
ATOM 676 C CA . VAL A 1 86 ? 1.702 -2.777 11.658 1.00 85.25 86 VAL A CA 1
ATOM 677 C C . VAL A 1 86 ? 2.535 -3.592 12.635 1.00 85.25 86 VAL A C 1
ATOM 679 O O . VAL A 1 86 ? 3.395 -4.355 12.149 1.00 85.25 86 VAL A O 1
#

pLDDT: mean 79.16, std 19.5, range [31.27, 93.56]

Organism: Nosema bombycis (strain CQ1 / CVCC 102059) (NCBI:txid578461)

InterPro domains:
  IPR003958 Transcription factor CBF/NF-Y/archaeal histone domain [PF00808] (24-86)
  IPR009072 Histone-fold [G3DSA:1.10.20.10] (14-86)
  IPR009072 Histone-fold [SSF47113] (15-85)
  IPR050568 Transcription/DNA replication regulator [PTHR10252] (16-86)

Secondary structure (DSSP, 8-state):
------S------------S--SS-HHHHHHHHHTSTTT-S--TTHHHHHHHHHHHHHHHHHHHHHHHHHHTT-SS--HHHHHHH-